Protein AF-A0A7W1AJW3-F1 (afdb_monomer)

pLDDT: mean 88.32, std 16.66, range [40.22, 98.44]

Radius of gyration: 13.65 Å; Cα contacts (8 Å, |Δi|>4): 50; chains: 1; bounding box: 24×39×40 Å

Foldseek 3Di:
DDDDPPPDDPDPVVLLVLLLVLLVVQCVVQNLVRDDLCSSCVSSVHHSVVVCVNAVDSVRSVVVNVVVD

Structure (mmCIF, N/CA/C/O backbone):
data_AF-A0A7W1AJW3-F1
#
_entry.id   AF-A0A7W1AJW3-F1
#
loop_
_atom_site.group_PDB
_atom_site.id
_atom_site.type_symbol
_atom_site.label_atom_id
_atom_site.label_alt_id
_atom_site.label_comp_id
_atom_site.label_asym_id
_atom_site.label_entity_id
_atom_site.label_seq_id
_atom_site.pdbx_PDB_ins_code
_atom_site.Cartn_x
_atom_site.Cartn_y
_atom_site.Cartn_z
_atom_site.occupancy
_atom_site.B_iso_or_equiv
_atom_site.auth_seq_id
_atom_site.auth_comp_id
_atom_site.auth_asym_id
_atom_site.auth_atom_id
_atom_site.pdbx_PDB_model_num
ATOM 1 N N . MET A 1 1 ? 4.229 -29.185 26.743 1.00 40.22 1 MET A N 1
ATOM 2 C CA . MET A 1 1 ? 5.288 -28.543 25.934 1.00 40.22 1 MET A CA 1
ATOM 3 C C . MET A 1 1 ? 4.721 -28.276 24.546 1.00 40.22 1 MET A C 1
ATOM 5 O O . MET A 1 1 ? 4.506 -29.228 23.814 1.00 40.22 1 MET A O 1
ATOM 9 N N . LEU A 1 2 ? 4.390 -27.026 24.211 1.00 47.22 2 LEU A N 1
ATOM 10 C CA . LEU A 1 2 ? 3.916 -26.656 22.871 1.00 47.22 2 LEU A CA 1
ATOM 11 C C . LEU A 1 2 ? 5.102 -26.091 22.086 1.00 47.22 2 LEU A C 1
ATOM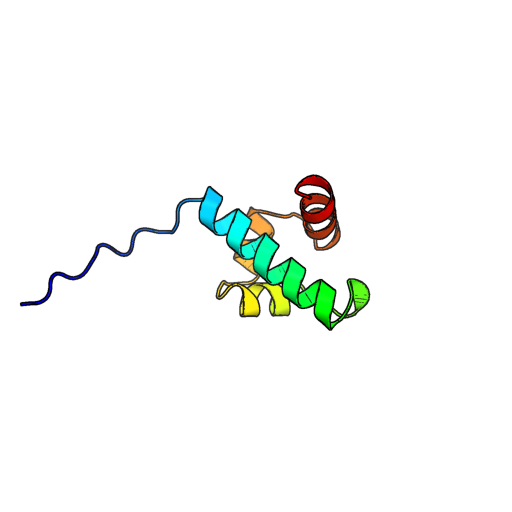 13 O O . LEU A 1 2 ? 5.717 -25.109 22.503 1.00 47.22 2 LEU A O 1
ATOM 17 N N . ALA A 1 3 ? 5.457 -26.757 20.990 1.00 44.22 3 ALA A N 1
ATOM 18 C CA . ALA A 1 3 ? 6.543 -26.353 20.111 1.00 44.22 3 ALA A CA 1
ATOM 19 C C . ALA A 1 3 ? 6.251 -24.966 19.512 1.00 44.22 3 ALA A C 1
ATOM 21 O O . ALA A 1 3 ? 5.258 -24.759 18.817 1.00 44.22 3 ALA A O 1
ATOM 22 N N . LYS A 1 4 ? 7.128 -24.002 19.798 1.00 44.91 4 LYS A N 1
ATOM 23 C CA . LYS A 1 4 ? 7.090 -22.646 19.246 1.00 44.91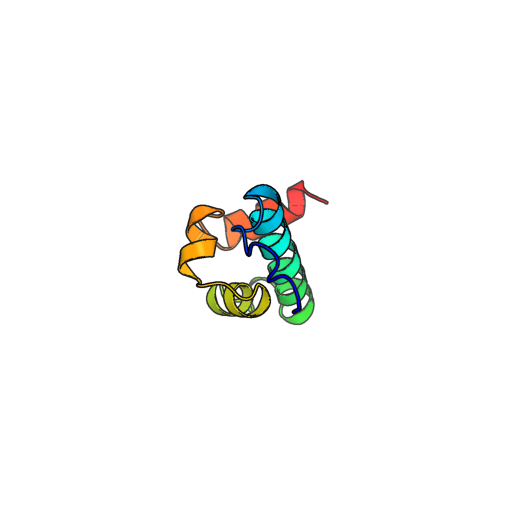 4 LYS A CA 1
ATOM 24 C C . LYS A 1 4 ? 7.452 -22.734 17.760 1.00 44.91 4 LYS A C 1
ATOM 26 O O . LYS A 1 4 ? 8.618 -22.938 17.427 1.00 44.91 4 LYS A O 1
ATOM 31 N N . ALA A 1 5 ? 6.460 -22.625 16.877 1.00 54.53 5 ALA A N 1
ATOM 32 C CA . ALA A 1 5 ? 6.685 -22.557 15.436 1.00 54.53 5 ALA A CA 1
ATOM 33 C C . ALA A 1 5 ? 7.725 -21.464 15.123 1.00 54.53 5 ALA A C 1
ATOM 35 O O . ALA A 1 5 ? 7.642 -20.346 15.643 1.00 54.53 5 ALA A O 1
ATOM 36 N N . LYS A 1 6 ? 8.733 -21.794 14.304 1.00 49.12 6 LYS A N 1
ATOM 37 C CA . LYS A 1 6 ? 9.747 -20.840 13.835 1.00 49.12 6 LYS A CA 1
ATOM 38 C C . LYS A 1 6 ? 9.031 -19.697 13.108 1.00 49.12 6 LYS A C 1
ATOM 40 O O . LYS A 1 6 ? 8.592 -19.874 11.977 1.00 49.12 6 LYS A O 1
ATOM 45 N N . ARG A 1 7 ? 8.928 -18.523 13.741 1.00 58.94 7 ARG A N 1
ATOM 46 C CA . ARG A 1 7 ? 8.522 -17.267 13.087 1.00 58.94 7 ARG A CA 1
ATOM 47 C C . ARG A 1 7 ? 9.628 -16.843 12.116 1.00 58.94 7 ARG A C 1
ATOM 49 O O . ARG A 1 7 ? 10.445 -15.987 12.440 1.00 58.94 7 ARG A O 1
ATOM 56 N N . GLY A 1 8 ? 9.700 -17.500 10.961 1.00 62.34 8 GLY A N 1
ATOM 57 C CA . GLY A 1 8 ? 10.467 -17.009 9.822 1.00 62.34 8 GLY A CA 1
ATOM 58 C C . GLY A 1 8 ? 9.849 -15.710 9.309 1.00 62.34 8 GLY A C 1
ATOM 59 O O . GLY A 1 8 ? 8.642 -15.497 9.440 1.00 62.34 8 GLY A O 1
ATOM 60 N N . ARG A 1 9 ? 10.674 -14.816 8.758 1.00 61.88 9 ARG A N 1
ATOM 61 C CA . ARG A 1 9 ? 10.179 -13.675 7.977 1.00 61.88 9 ARG A CA 1
ATOM 62 C C . ARG A 1 9 ? 9.292 -14.257 6.854 1.00 61.88 9 ARG A C 1
ATOM 64 O O . ARG A 1 9 ? 9.728 -15.243 6.260 1.00 61.88 9 ARG A O 1
ATOM 71 N N . PRO A 1 10 ? 8.078 -13.723 6.601 1.00 63.00 10 PRO A N 1
ATOM 72 C CA . PRO A 1 10 ? 7.260 -14.154 5.466 1.00 63.00 10 PRO A CA 1
ATOM 73 C C . PRO A 1 10 ? 8.120 -14.195 4.207 1.00 63.00 10 PRO A C 1
ATOM 75 O O . PRO A 1 10 ? 9.024 -13.354 4.088 1.00 63.00 10 PRO A O 1
ATOM 78 N N . ALA A 1 11 ? 7.872 -15.146 3.303 1.00 72.81 11 ALA A N 1
ATOM 79 C CA . ALA A 1 11 ? 8.592 -15.141 2.039 1.00 72.81 11 ALA A CA 1
ATOM 80 C C . ALA A 1 11 ? 8.384 -13.772 1.372 1.00 72.81 11 ALA A C 1
ATOM 82 O O . ALA A 1 11 ? 7.342 -13.133 1.525 1.00 72.81 11 ALA A O 1
ATOM 83 N N . GLU A 1 12 ? 9.405 -13.269 0.683 1.00 69.69 12 GLU A N 1
ATOM 84 C CA . GLU A 1 12 ? 9.375 -11.919 0.110 1.00 69.69 12 GLU A CA 1
ATOM 85 C C . GLU A 1 12 ? 8.175 -11.715 -0.831 1.00 69.69 12 GLU A C 1
ATOM 87 O O . GLU A 1 12 ? 7.565 -10.643 -0.836 1.00 69.69 12 GLU A O 1
ATOM 92 N N . LYS A 1 13 ? 7.788 -12.786 -1.539 1.00 74.44 13 LYS A N 1
ATOM 93 C CA . LYS A 1 13 ? 6.586 -12.854 -2.373 1.00 74.44 13 LYS A CA 1
ATOM 94 C C . LYS A 1 13 ? 5.304 -12.646 -1.555 1.00 74.44 13 LYS A C 1
ATOM 96 O O . LYS A 1 13 ? 4.540 -11.743 -1.884 1.00 74.44 13 LYS A O 1
ATOM 101 N N . ASP A 1 14 ? 5.141 -13.368 -0.446 1.00 87.94 14 ASP A N 1
ATOM 102 C CA . ASP A 1 14 ? 3.986 -13.237 0.457 1.00 87.94 14 ASP A CA 1
ATOM 103 C C . ASP A 1 14 ? 3.856 -11.808 0.999 1.00 87.94 14 ASP A C 1
ATOM 105 O O . ASP A 1 14 ? 2.761 -11.278 1.169 1.00 87.94 14 ASP A O 1
ATOM 109 N N . ARG A 1 15 ? 4.990 -11.149 1.272 1.00 92.75 15 ARG A N 1
ATOM 110 C CA . ARG A 1 15 ? 4.985 -9.774 1.783 1.00 92.75 15 ARG A CA 1
ATOM 111 C C . ARG A 1 15 ? 4.546 -8.771 0.724 1.00 92.75 15 ARG A C 1
ATOM 113 O O . ARG A 1 15 ? 3.784 -7.863 1.048 1.00 92.75 15 ARG A O 1
ATOM 120 N N . ARG A 1 16 ? 5.015 -8.927 -0.515 1.00 94.56 16 ARG A N 1
ATOM 121 C CA . ARG A 1 16 ? 4.595 -8.075 -1.632 1.00 94.56 16 ARG A CA 1
ATOM 122 C C . ARG A 1 16 ? 3.096 -8.221 -1.903 1.00 94.56 16 ARG A C 1
ATOM 124 O O . ARG A 1 16 ? 2.431 -7.209 -2.088 1.00 94.56 16 ARG A O 1
AT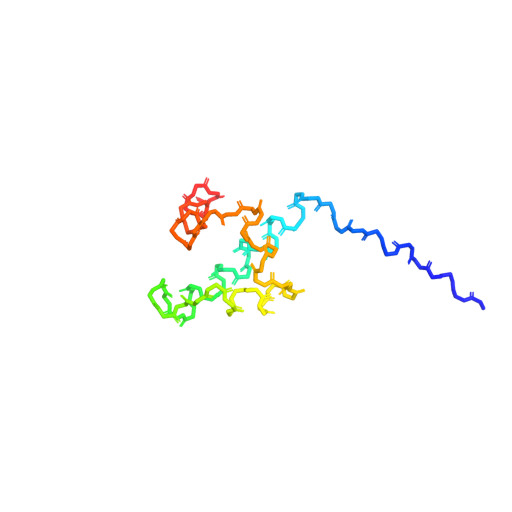OM 131 N N . GLU A 1 17 ? 2.579 -9.447 -1.899 1.00 94.56 17 GLU A N 1
ATOM 132 C CA . GLU A 1 17 ? 1.148 -9.735 -2.084 1.00 94.56 17 GLU A CA 1
ATOM 133 C C . GLU A 1 17 ? 0.304 -9.143 -0.947 1.00 94.56 17 GLU A C 1
ATOM 135 O O . GLU A 1 17 ? -0.622 -8.387 -1.216 1.00 94.56 17 GLU A O 1
ATOM 140 N N . ASN A 1 18 ? 0.711 -9.324 0.313 1.00 95.62 18 ASN A N 1
ATOM 141 C CA . ASN A 1 18 ? 0.016 -8.731 1.463 1.00 95.62 18 ASN A CA 1
ATOM 142 C C . ASN A 1 18 ? -0.061 -7.190 1.402 1.00 95.62 18 ASN A C 1
ATOM 144 O O . ASN A 1 18 ? -1.047 -6.593 1.828 1.00 95.62 18 ASN A O 1
ATOM 148 N N . ILE A 1 19 ? 0.969 -6.522 0.866 1.00 97.12 19 ILE A N 1
ATOM 149 C CA . ILE A 1 19 ? 0.934 -5.066 0.643 1.00 97.12 19 ILE A CA 1
ATOM 150 C C . ILE A 1 19 ? -0.084 -4.700 -0.444 1.00 97.12 19 ILE A C 1
ATOM 152 O O . ILE A 1 19 ? -0.796 -3.707 -0.296 1.00 97.12 19 ILE A O 1
ATOM 156 N N . LEU A 1 20 ? -0.150 -5.478 -1.529 1.00 97.06 20 LEU A N 1
ATOM 157 C CA . LEU A 1 20 ? -1.110 -5.256 -2.611 1.00 97.06 20 LEU A CA 1
ATOM 158 C C . LEU A 1 20 ? -2.549 -5.449 -2.115 1.00 97.06 20 LEU A C 1
ATOM 160 O O . LEU A 1 20 ? -3.382 -4.583 -2.366 1.00 97.06 20 LEU A O 1
ATOM 164 N N . ASP A 1 21 ? -2.822 -6.502 -1.347 1.00 97.00 21 ASP A N 1
ATOM 165 C CA . ASP A 1 21 ? -4.154 -6.771 -0.789 1.00 97.00 21 ASP A CA 1
ATOM 166 C C . ASP A 1 21 ? -4.614 -5.658 0.160 1.00 97.00 21 ASP A C 1
ATOM 168 O O . ASP A 1 21 ? -5.726 -5.138 0.036 1.00 97.00 21 ASP A O 1
ATOM 172 N N . ALA A 1 22 ? -3.735 -5.231 1.072 1.00 97.88 22 ALA A N 1
ATOM 173 C CA . ALA A 1 22 ? -4.013 -4.125 1.983 1.00 97.88 22 ALA A CA 1
ATOM 174 C C . ALA A 1 22 ? -4.296 -2.819 1.228 1.00 97.88 22 ALA A C 1
ATOM 176 O O . ALA A 1 22 ? -5.230 -2.087 1.557 1.00 97.88 22 ALA A O 1
ATOM 177 N N . ALA A 1 23 ? -3.513 -2.531 0.189 1.00 98.00 23 ALA A N 1
ATOM 178 C CA . ALA A 1 23 ? -3.721 -1.346 -0.624 1.00 98.00 23 ALA A CA 1
ATOM 179 C C . ALA A 1 23 ? -5.023 -1.398 -1.422 1.00 98.00 23 ALA A C 1
ATOM 181 O O . ALA A 1 23 ? -5.715 -0.386 -1.499 1.00 98.00 23 ALA A O 1
ATOM 182 N N . LEU A 1 24 ? -5.373 -2.559 -1.984 1.00 97.75 24 LEU A N 1
ATOM 183 C CA . LEU A 1 24 ? -6.637 -2.757 -2.686 1.00 97.75 24 LEU A CA 1
ATOM 184 C C . LEU A 1 24 ? -7.817 -2.447 -1.762 1.00 97.75 24 LEU A C 1
ATOM 186 O O . LEU A 1 24 ? -8.699 -1.687 -2.151 1.00 97.75 24 LEU A O 1
ATOM 190 N N . GLN A 1 25 ? -7.799 -2.959 -0.529 1.00 98.00 25 GLN A N 1
ATOM 191 C CA . GLN A 1 25 ? -8.834 -2.659 0.464 1.00 98.00 25 GLN A CA 1
ATOM 192 C C . GLN A 1 25 ? -8.939 -1.155 0.741 1.00 98.00 25 GLN A C 1
ATOM 194 O O . GLN A 1 25 ? -10.022 -0.584 0.618 1.00 98.00 25 GLN A O 1
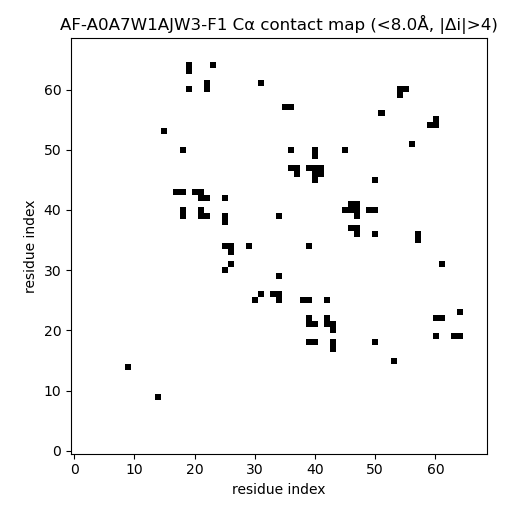ATOM 199 N N . CYS A 1 26 ? -7.820 -0.482 1.024 1.00 98.38 26 CYS A N 1
ATOM 200 C CA . CYS A 1 26 ? -7.835 0.961 1.272 1.00 98.38 26 CYS A CA 1
ATOM 201 C C . CYS A 1 26 ? -8.350 1.760 0.061 1.00 98.38 26 CYS A C 1
ATOM 203 O O . CYS A 1 26 ? -9.169 2.668 0.216 1.00 98.38 26 CYS A O 1
ATOM 205 N N . PHE A 1 27 ? -7.908 1.412 -1.151 1.00 97.62 27 PHE A N 1
ATOM 206 C CA . PHE A 1 27 ? -8.333 2.094 -2.372 1.00 97.62 27 PHE A CA 1
ATOM 207 C C . PHE A 1 27 ? -9.811 1.868 -2.694 1.00 97.62 27 PHE A C 1
ATOM 209 O O . PHE A 1 27 ? -10.456 2.802 -3.164 1.00 97.62 27 PHE A O 1
ATOM 216 N N . VAL A 1 28 ? -10.361 0.681 -2.425 1.00 97.31 28 VAL A N 1
ATOM 217 C CA . VAL A 1 28 ? -11.799 0.406 -2.587 1.00 97.31 28 VAL A CA 1
ATOM 218 C C . VAL A 1 28 ? -12.630 1.244 -1.615 1.00 97.31 28 VAL A C 1
ATOM 220 O O . VAL A 1 28 ? -13.659 1.786 -2.007 1.00 97.31 28 VAL A O 1
ATOM 223 N N . GLU A 1 29 ? -12.183 1.397 -0.369 1.00 98.00 29 GLU A N 1
ATOM 224 C CA . GLU A 1 29 ? -12.930 2.135 0.656 1.00 98.00 29 GLU A CA 1
ATOM 225 C C . GLU A 1 29 ? -12.864 3.659 0.490 1.00 98.00 29 GLU A C 1
ATOM 227 O O . GLU A 1 29 ? -13.842 4.354 0.764 1.00 98.00 29 GLU A O 1
ATOM 232 N N . ARG A 1 30 ? -11.706 4.201 0.090 1.00 97.38 30 ARG A N 1
ATOM 233 C CA . ARG A 1 30 ? -11.417 5.652 0.175 1.00 97.38 30 ARG A CA 1
ATOM 234 C C . ARG A 1 30 ? -10.990 6.281 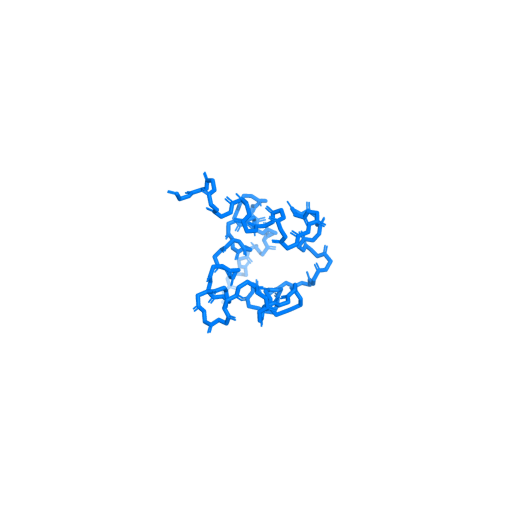-1.147 1.00 97.38 30 ARG A C 1
ATOM 236 O O . ARG A 1 30 ? -10.757 7.489 -1.219 1.00 97.38 30 ARG A O 1
ATOM 243 N N . GLY A 1 31 ? -10.850 5.477 -2.196 1.00 97.75 31 GLY A N 1
ATOM 244 C CA . GLY A 1 31 ? -10.238 5.891 -3.451 1.00 97.75 31 GLY A CA 1
ATOM 245 C C . GLY A 1 31 ? -8.725 6.110 -3.337 1.00 97.75 31 GLY A C 1
ATOM 246 O O . GLY A 1 31 ? -8.128 6.131 -2.257 1.00 97.75 31 GLY A O 1
ATOM 247 N N . PHE A 1 32 ? -8.086 6.311 -4.492 1.00 97.88 32 PHE A N 1
ATOM 248 C CA . PHE A 1 32 ? -6.641 6.535 -4.579 1.00 97.88 32 PHE A CA 1
ATOM 249 C C . PHE A 1 32 ? -6.195 7.795 -3.825 1.00 97.88 32 PHE A C 1
ATOM 251 O O . PHE A 1 32 ? -5.233 7.758 -3.055 1.00 97.88 32 PHE A O 1
ATOM 258 N N . TYR A 1 33 ? -6.890 8.918 -4.024 1.00 98.12 33 TYR A N 1
ATOM 259 C CA . TYR A 1 33 ? -6.518 10.194 -3.406 1.00 98.12 33 TYR A CA 1
ATOM 260 C C . TYR A 1 33 ? -6.800 10.232 -1.898 1.00 98.12 33 TYR A C 1
ATOM 262 O O . TYR A 1 33 ? -6.038 10.867 -1.175 1.00 98.12 33 TYR A O 1
ATOM 270 N N . GLY A 1 34 ? -7.819 9.508 -1.421 1.00 98.25 34 GLY A N 1
ATOM 271 C CA . GLY A 1 34 ? -8.178 9.421 -0.001 1.00 98.25 34 GLY A CA 1
ATOM 272 C C . GLY A 1 34 ? -7.356 8.418 0.813 1.00 98.25 34 GLY A C 1
ATOM 273 O O . GLY A 1 34 ? -7.610 8.257 2.000 1.00 98.25 34 GLY A O 1
ATOM 274 N N . THR A 1 35 ? -6.388 7.742 0.189 1.00 98.44 35 THR A N 1
ATOM 275 C CA . THR A 1 35 ? -5.537 6.734 0.834 1.00 98.44 35 THR A CA 1
ATOM 276 C C . THR A 1 35 ? -4.092 7.215 0.936 1.00 98.44 35 THR A C 1
ATOM 278 O O . THR A 1 35 ? -3.528 7.758 -0.019 1.00 98.44 35 THR A O 1
ATOM 281 N N . THR A 1 36 ? -3.441 6.954 2.065 1.00 98.19 36 THR A N 1
ATOM 282 C CA . THR A 1 36 ? -2.028 7.270 2.317 1.00 98.19 36 THR A CA 1
ATOM 283 C C . THR A 1 36 ? -1.184 6.005 2.520 1.00 98.19 36 THR A C 1
ATOM 285 O O . THR A 1 36 ? -1.682 4.959 2.928 1.00 98.19 36 THR A O 1
ATOM 288 N N . ILE A 1 37 ? 0.128 6.087 2.260 1.00 98.19 37 ILE A N 1
ATOM 289 C CA . ILE A 1 37 ? 1.055 4.960 2.492 1.00 98.19 37 ILE A CA 1
ATOM 290 C C . ILE A 1 37 ? 1.043 4.473 3.958 1.00 98.19 37 ILE A C 1
ATOM 292 O O . ILE A 1 37 ? 1.029 3.259 4.162 1.00 98.19 37 ILE A O 1
ATOM 296 N N . PRO A 1 38 ? 1.015 5.346 4.989 1.00 98.31 38 PRO A N 1
ATOM 297 C CA . PRO A 1 38 ? 0.912 4.895 6.378 1.00 98.31 38 PRO A CA 1
ATOM 298 C C . PRO A 1 38 ? -0.359 4.100 6.697 1.00 98.31 38 PRO A C 1
ATOM 300 O O . PRO A 1 38 ? -0.301 3.155 7.484 1.00 98.31 38 PRO A O 1
ATOM 303 N N . GLU A 1 39 ? -1.494 4.438 6.083 1.00 98.31 39 GLU A N 1
ATOM 304 C CA . GLU A 1 39 ? -2.736 3.675 6.257 1.00 98.31 39 GLU A CA 1
ATOM 305 C C . GLU A 1 39 ? -2.614 2.281 5.645 1.00 98.31 39 GLU A C 1
ATOM 307 O O . GLU A 1 39 ? -2.923 1.299 6.316 1.00 98.31 39 GLU A O 1
ATOM 312 N N . ILE A 1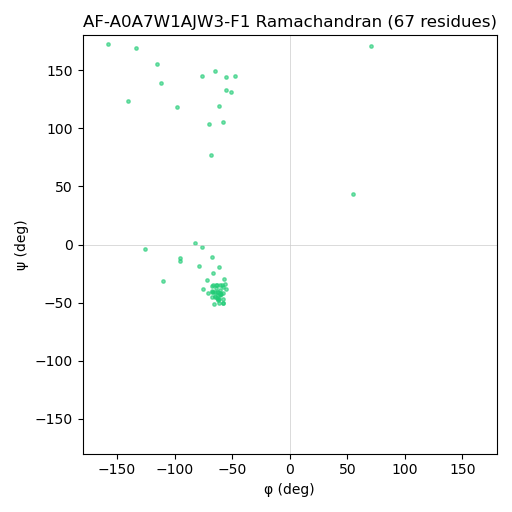 40 ? -2.062 2.178 4.431 1.00 98.31 40 ILE A N 1
ATOM 313 C CA . ILE A 1 40 ? -1.791 0.883 3.785 1.00 98.31 40 ILE A CA 1
ATOM 314 C C . ILE A 1 40 ? -0.833 0.047 4.643 1.00 98.31 40 ILE A C 1
ATOM 316 O O . ILE A 1 40 ? -1.047 -1.147 4.832 1.00 98.31 40 ILE A O 1
ATOM 320 N N . ALA A 1 41 ? 0.214 0.661 5.199 1.00 97.88 41 ALA A N 1
ATOM 321 C CA . ALA A 1 41 ? 1.171 -0.031 6.061 1.00 97.88 41 ALA A CA 1
ATOM 322 C C . ALA A 1 41 ? 0.513 -0.563 7.338 1.00 97.88 41 ALA A C 1
ATOM 324 O O . ALA A 1 41 ? 0.771 -1.697 7.741 1.00 97.88 41 ALA A O 1
ATOM 325 N N . THR A 1 42 ? -0.373 0.240 7.931 1.00 98.19 42 THR A N 1
ATOM 326 C CA . THR A 1 42 ? -1.171 -0.151 9.097 1.00 98.19 42 THR A CA 1
ATOM 327 C C . THR A 1 42 ? -2.074 -1.333 8.752 1.00 98.19 42 THR A C 1
ATOM 329 O O . THR A 1 42 ? -2.054 -2.333 9.468 1.00 98.19 42 THR A O 1
ATOM 332 N N . GLN A 1 43 ? -2.781 -1.269 7.621 1.00 97.81 43 GLN A N 1
ATOM 333 C CA . GLN A 1 43 ? -3.642 -2.350 7.136 1.00 97.81 43 GLN A CA 1
ATOM 334 C C . GLN A 1 43 ? -2.850 -3.640 6.869 1.00 97.81 43 GLN A C 1
ATOM 336 O O . GLN A 1 43 ? -3.260 -4.723 7.277 1.00 97.81 43 GLN A O 1
ATOM 341 N N . ALA A 1 44 ? -1.658 -3.528 6.279 1.00 96.88 44 ALA A N 1
ATOM 342 C CA . ALA A 1 44 ? -0.747 -4.647 6.038 1.00 96.88 44 ALA A CA 1
ATOM 343 C C . ALA A 1 44 ? 0.002 -5.130 7.299 1.00 96.88 44 ALA A C 1
ATOM 345 O O . ALA A 1 44 ? 0.772 -6.090 7.217 1.00 96.88 44 ALA A O 1
ATOM 346 N N . SER A 1 45 ? -0.190 -4.486 8.459 1.00 96.06 45 SER A N 1
ATOM 347 C CA . SER A 1 45 ? 0.528 -4.771 9.712 1.00 96.06 45 SER A CA 1
ATOM 348 C C . SER A 1 45 ? 2.060 -4.704 9.580 1.00 96.06 45 SER A C 1
ATOM 350 O O . SER A 1 45 ? 2.793 -5.551 10.103 1.00 96.06 45 SER A O 1
ATOM 352 N N . ILE A 1 46 ? 2.566 -3.687 8.877 1.00 95.56 46 ILE A N 1
ATOM 353 C CA . ILE A 1 46 ? 3.998 -3.428 8.660 1.00 95.56 46 ILE A CA 1
ATOM 354 C C . ILE A 1 46 ? 4.348 -1.953 8.899 1.00 95.56 46 ILE A C 1
ATOM 356 O O . ILE A 1 46 ? 3.484 -1.090 9.010 1.00 95.56 46 ILE A O 1
ATOM 360 N N . ALA A 1 47 ? 5.643 -1.640 8.952 1.00 96.94 47 ALA A N 1
ATOM 361 C CA . ALA A 1 47 ? 6.100 -0.253 8.962 1.00 96.94 47 ALA A CA 1
ATOM 362 C C . ALA A 1 47 ? 6.002 0.365 7.558 1.00 96.94 47 ALA A C 1
ATOM 364 O O . ALA A 1 47 ? 6.329 -0.299 6.574 1.00 96.94 47 ALA A O 1
ATOM 365 N N . SER A 1 48 ? 5.673 1.656 7.456 1.00 96.56 48 SER A N 1
ATOM 366 C CA . SER A 1 48 ? 5.602 2.373 6.169 1.00 96.56 48 SER A CA 1
ATOM 367 C C . SER A 1 48 ? 6.898 2.282 5.365 1.00 96.56 48 SER A C 1
ATOM 369 O O . SER A 1 48 ? 6.858 2.068 4.159 1.00 96.56 48 SER A O 1
ATOM 371 N N . GLY A 1 49 ? 8.057 2.340 6.035 1.00 96.38 49 GLY A N 1
ATOM 372 C CA . GLY A 1 49 ? 9.365 2.140 5.399 1.00 96.38 49 GLY A CA 1
ATOM 373 C C . GLY A 1 49 ? 9.500 0.788 4.690 1.00 96.38 49 GLY A C 1
ATOM 374 O O . GLY A 1 49 ? 10.177 0.695 3.675 1.00 96.38 49 GLY A O 1
ATOM 375 N N . THR A 1 50 ? 8.797 -0.246 5.172 1.00 95.75 50 THR A N 1
ATOM 376 C CA . THR A 1 50 ? 8.781 -1.558 4.514 1.00 95.75 50 THR A CA 1
ATOM 377 C C . THR A 1 50 ? 8.097 -1.495 3.155 1.00 95.75 50 THR A C 1
ATOM 379 O O . THR A 1 50 ? 8.568 -2.167 2.250 1.00 95.75 50 THR A O 1
ATOM 382 N N . ILE A 1 51 ? 7.054 -0.675 2.970 1.00 97.19 51 ILE A N 1
ATOM 383 C CA . ILE A 1 51 ? 6.387 -0.520 1.664 1.00 97.19 51 ILE A CA 1
ATOM 384 C C . ILE A 1 51 ? 7.357 0.034 0.623 1.00 97.19 51 ILE A C 1
ATOM 386 O O . ILE A 1 51 ? 7.402 -0.479 -0.492 1.00 97.19 51 ILE A O 1
ATOM 390 N N . TYR A 1 52 ? 8.186 1.005 1.008 1.00 96.56 52 TYR A N 1
ATOM 391 C CA . TYR A 1 52 ? 9.161 1.628 0.112 1.00 96.56 52 TYR A CA 1
ATOM 392 C C . TYR A 1 52 ? 10.303 0.697 -0.326 1.00 96.56 52 TYR A C 1
ATOM 394 O O . TYR A 1 52 ? 11.037 1.032 -1.246 1.00 96.56 52 TYR A O 1
ATOM 402 N N . HIS A 1 53 ? 10.449 -0.489 0.275 1.00 95.62 53 HIS A N 1
ATOM 403 C CA . HIS A 1 53 ? 11.334 -1.530 -0.261 1.00 95.62 53 HIS A CA 1
ATOM 404 C C . HIS A 1 53 ? 10.717 -2.298 -1.441 1.00 95.62 53 HIS A C 1
ATOM 406 O O . HIS A 1 53 ? 11.448 -2.955 -2.175 1.00 95.62 53 HIS A O 1
ATOM 412 N N . TYR A 1 54 ? 9.392 -2.242 -1.609 1.00 95.38 54 TYR A N 1
ATOM 413 C CA . TYR A 1 54 ? 8.654 -2.956 -2.659 1.00 95.38 54 TYR A CA 1
ATOM 414 C C . TYR A 1 54 ? 8.092 -2.024 -3.734 1.00 95.38 54 TYR A C 1
ATOM 416 O O . TYR A 1 54 ? 7.946 -2.440 -4.883 1.00 95.38 54 TYR A O 1
ATOM 424 N N . PHE A 1 55 ? 7.736 -0.793 -3.361 1.00 96.69 55 PHE A N 1
ATOM 425 C CA . PHE A 1 55 ? 7.088 0.172 -4.239 1.00 96.69 55 PHE A CA 1
ATOM 426 C C . PHE A 1 55 ? 7.644 1.572 -3.993 1.00 96.69 55 PHE A C 1
ATOM 428 O O . PHE A 1 55 ? 7.549 2.094 -2.884 1.00 96.69 55 PHE A O 1
ATOM 435 N N . ASP A 1 56 ? 8.152 2.203 -5.049 1.00 96.56 56 ASP A N 1
ATOM 436 C CA . ASP A 1 56 ? 8.778 3.529 -4.961 1.00 96.56 56 ASP A CA 1
ATOM 437 C C . ASP A 1 56 ? 7.780 4.643 -4.603 1.00 96.56 56 ASP A C 1
ATOM 439 O O . ASP A 1 56 ? 8.155 5.680 -4.056 1.00 96.56 56 ASP A O 1
ATOM 443 N N . SER A 1 57 ? 6.492 4.444 -4.902 1.00 97.69 57 SER A N 1
ATOM 444 C CA . SER A 1 57 ? 5.436 5.419 -4.629 1.00 97.69 57 SER A CA 1
ATOM 445 C C . SER A 1 57 ? 4.045 4.778 -4.544 1.00 97.69 57 SER A C 1
ATOM 447 O O . SER A 1 57 ? 3.854 3.602 -4.873 1.00 97.69 57 SER A O 1
ATOM 449 N N . LYS A 1 58 ? 3.038 5.568 -4.139 1.00 97.56 58 LYS A N 1
ATOM 450 C CA . LYS A 1 58 ? 1.628 5.139 -4.136 1.00 97.56 58 LYS A CA 1
ATOM 451 C C . LYS A 1 58 ? 1.127 4.868 -5.561 1.00 97.56 58 LYS A C 1
ATOM 453 O O . LYS A 1 58 ? 0.368 3.928 -5.779 1.00 97.56 58 LYS A O 1
ATOM 458 N N . GLU A 1 59 ? 1.599 5.647 -6.531 1.00 98.19 59 GLU A N 1
ATO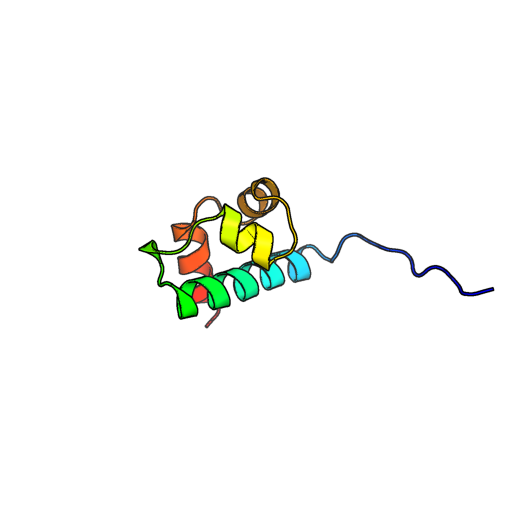M 459 C CA . GLU A 1 59 ? 1.359 5.463 -7.966 1.00 98.19 59 GLU A CA 1
ATOM 460 C C . GLU A 1 59 ? 1.994 4.160 -8.469 1.00 98.19 59 GLU A C 1
ATOM 462 O O . GLU A 1 59 ? 1.356 3.402 -9.195 1.00 98.19 59 GLU A O 1
ATOM 467 N N . ALA A 1 60 ? 3.235 3.856 -8.073 1.00 97.75 60 ALA A N 1
ATOM 468 C CA . ALA A 1 60 ? 3.883 2.594 -8.434 1.00 97.75 60 ALA A CA 1
ATOM 469 C C . ALA A 1 60 ? 3.100 1.387 -7.894 1.00 97.75 60 ALA A C 1
ATOM 471 O O . ALA A 1 60 ? 2.933 0.388 -8.597 1.00 97.75 60 ALA A O 1
ATOM 472 N N . LEU A 1 61 ? 2.574 1.512 -6.674 1.00 96.81 61 LEU A N 1
ATOM 473 C CA . LEU A 1 61 ? 1.755 0.497 -6.027 1.00 96.81 61 LEU A CA 1
ATOM 474 C C . LEU A 1 61 ? 0.416 0.296 -6.752 1.00 96.81 61 LEU A C 1
ATOM 476 O O . LEU A 1 61 ? 0.093 -0.833 -7.120 1.00 96.81 61 LEU A O 1
ATOM 480 N N . VAL A 1 62 ? -0.348 1.363 -7.019 1.00 97.06 62 VAL A N 1
ATOM 481 C CA . VAL A 1 62 ? -1.636 1.231 -7.730 1.00 97.06 62 VAL A CA 1
ATOM 482 C C . VAL A 1 62 ? -1.436 0.716 -9.159 1.00 97.06 62 VAL A C 1
ATOM 484 O O . VAL A 1 62 ? -2.184 -0.140 -9.619 1.00 97.06 62 VAL A O 1
ATOM 48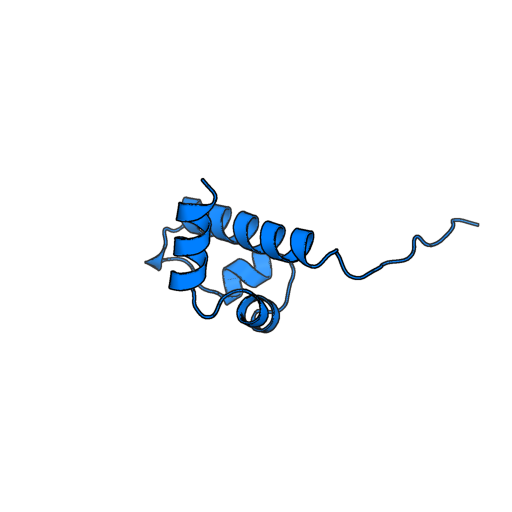7 N N . ASN A 1 63 ? -0.366 1.137 -9.840 1.00 97.25 63 ASN A N 1
ATOM 488 C CA . ASN A 1 63 ? 0.002 0.601 -11.151 1.00 97.25 63 ASN A CA 1
ATOM 489 C C . ASN A 1 63 ? 0.349 -0.890 -11.091 1.00 97.25 63 ASN A C 1
ATOM 491 O O . ASN A 1 63 ? 0.092 -1.621 -12.043 1.00 97.25 63 ASN A O 1
ATOM 495 N N . ALA A 1 64 ? 0.964 -1.355 -10.001 1.00 95.56 64 ALA A N 1
ATOM 496 C CA . ALA A 1 64 ? 1.217 -2.775 -9.805 1.00 95.56 64 ALA A CA 1
ATOM 497 C C . ALA A 1 64 ? -0.086 -3.555 -9.597 1.00 95.56 64 ALA A C 1
ATOM 499 O O . ALA A 1 64 ? -0.209 -4.623 -10.187 1.00 95.56 64 ALA A O 1
ATOM 500 N N . LEU A 1 65 ? -1.055 -3.015 -8.846 1.00 93.56 65 LEU A N 1
ATOM 501 C CA . LEU A 1 65 ? -2.397 -3.599 -8.716 1.00 93.56 65 LEU A CA 1
ATOM 502 C C . LEU A 1 65 ? -3.084 -3.741 -10.078 1.00 93.56 65 LEU A C 1
ATOM 504 O O . LEU A 1 65 ? -3.494 -4.843 -10.423 1.00 93.56 65 LEU A O 1
ATOM 508 N N . PHE A 1 66 ? -3.110 -2.674 -10.883 1.00 91.12 66 PHE A N 1
ATOM 509 C CA . PHE A 1 66 ? -3.694 -2.684 -12.234 1.00 91.12 66 PHE A CA 1
ATOM 510 C C . PHE A 1 66 ? -3.022 -3.647 -13.222 1.00 91.12 66 PHE A C 1
ATOM 512 O O . PHE A 1 66 ? -3.589 -3.927 -14.267 1.00 91.12 66 PHE A O 1
ATOM 519 N N . ARG A 1 67 ? -1.788 -4.094 -12.958 1.00 90.75 67 ARG A N 1
ATOM 520 C CA . ARG A 1 67 ? -1.090 -5.089 -13.794 1.00 90.75 67 ARG A CA 1
ATOM 521 C C . ARG A 1 67 ? -1.235 -6.516 -13.274 1.00 90.75 67 ARG A C 1
ATOM 523 O O . ARG A 1 67 ? -0.828 -7.448 -13.963 1.00 90.75 67 ARG A O 1
ATOM 530 N N . HIS A 1 68 ? -1.687 -6.681 -12.034 1.00 72.75 68 HIS A N 1
ATOM 531 C CA . HIS A 1 68 ? -1.843 -7.981 -11.384 1.00 72.75 68 HIS A CA 1
ATOM 532 C C . HIS A 1 68 ? -3.272 -8.530 -11.500 1.00 72.75 68 HIS A C 1
ATOM 534 O O . HIS A 1 68 ? -3.482 -9.706 -11.216 1.00 72.75 68 HIS A O 1
ATOM 540 N N . TRP A 1 69 ? -4.207 -7.685 -11.938 1.00 60.25 69 TRP A N 1
ATOM 541 C CA . TRP A 1 69 ? -5.617 -7.956 -12.206 1.00 60.25 69 TRP A CA 1
ATOM 542 C C . TRP A 1 69 ? -5.955 -7.480 -13.617 1.00 60.25 69 TRP A C 1
ATOM 544 O O . TRP A 1 69 ? -6.779 -8.149 -14.275 1.00 60.25 69 TRP A O 1
#

Mean predicted aligned error: 6.44 Å

Sequence (69 aa):
MLAKAKRGRPAEKDRRENILDAALQCFVERGFYGTTIPEIATQASIASGTIYHYFDSKEALVNALFRHW

Secondary structure (DSSP, 8-state):
-------PPPPHHHHHHHHHHHHHHHHHHHTTTT--HHHHHHHTTS-HHHHTTT-SSHHHHHHHHHHH-

Solvent-accessible surface area (backbone atoms only — not comparable to ful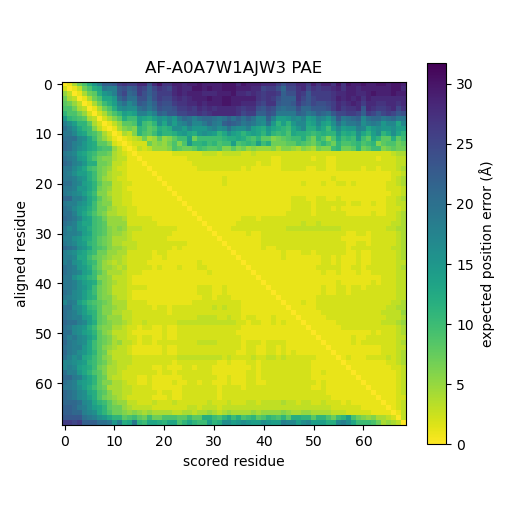l-atom values): 4180 Å² total; per-residue (Å²): 139,82,84,78,75,82,84,65,80,72,56,70,66,58,51,54,50,44,46,49,54,26,37,51,53,43,34,72,77,46,35,72,86,68,46,52,68,61,56,31,18,55,66,45,72,49,58,48,74,61,50,57,76,78,28,92,40,74,66,52,42,54,53,48,52,68,72,75,107

Nearest PDB structures (foldseek):
  2wv1-assembly1_B  TM=9.795E-01  e=1.758E-04  Bacillus cereus
  2jk3-assembly1_B  TM=9.706E-01  e=5.138E-04  Bacillus cereus
  2jj7-assembly1_B  TM=9.703E-01  e=5.788E-04  Bacillus cereus
  3vuq-assembly1_B  TM=9.725E-01  e=8.275E-04  Thermus thermophilus HB8
  3bhq-assembly1_B  TM=9.553E-01  e=1.692E-03  Mesorhizobium japonicum MAFF 303099